Protein AF-A0A838FKX8-F1 (afdb_monomer)

Structure (mmCIF, N/CA/C/O backbone):
data_AF-A0A838FKX8-F1
#
_entry.id   AF-A0A838FKX8-F1
#
loop_
_atom_site.group_PDB
_atom_site.id
_atom_site.type_symbol
_atom_site.label_atom_id
_atom_site.label_alt_id
_atom_site.label_comp_id
_atom_site.label_asym_id
_atom_site.label_entity_id
_atom_site.label_seq_id
_atom_site.pdbx_PDB_ins_code
_atom_site.Cartn_x
_atom_site.Cartn_y
_atom_site.Cartn_z
_atom_site.occupancy
_atom_site.B_iso_or_equiv
_atom_site.auth_seq_id
_atom_site.auth_comp_id
_atom_site.auth_asym_id
_atom_site.auth_atom_id
_atom_site.pdbx_PDB_model_num
ATOM 1 N N . MET A 1 1 ? 22.285 -25.045 0.571 1.00 35.53 1 MET A N 1
ATOM 2 C CA . MET A 1 1 ? 21.165 -24.652 -0.301 1.00 35.53 1 MET A CA 1
ATOM 3 C C . MET A 1 1 ? 20.107 -23.997 0.566 1.00 35.53 1 MET A C 1
ATOM 5 O O . MET A 1 1 ? 19.417 -24.698 1.281 1.00 35.53 1 MET A O 1
ATOM 9 N N . GLU A 1 2 ? 19.974 -22.689 0.665 1.00 35.78 2 GLU A N 1
ATOM 10 C CA . GLU A 1 2 ? 20.832 -21.553 0.345 1.00 35.78 2 GLU A CA 1
ATOM 11 C C . GLU A 1 2 ? 20.317 -20.457 1.290 1.00 35.78 2 GLU A C 1
ATOM 13 O O . GLU A 1 2 ? 19.110 -20.235 1.389 1.00 35.78 2 GLU A O 1
ATOM 18 N N . LEU A 1 3 ? 21.211 -19.880 2.088 1.00 39.44 3 LEU A N 1
ATOM 19 C CA . LEU A 1 3 ? 20.906 -18.845 3.074 1.00 39.44 3 LEU A CA 1
ATOM 20 C C . LEU A 1 3 ? 20.698 -17.504 2.348 1.00 39.44 3 LEU A C 1
ATOM 22 O O . LEU A 1 3 ? 21.518 -16.605 2.485 1.00 39.44 3 LEU A O 1
ATOM 26 N N . SER A 1 4 ? 19.630 -17.387 1.553 1.00 38.56 4 SER A N 1
ATOM 27 C CA . SER A 1 4 ? 19.448 -16.254 0.624 1.00 38.56 4 SER A CA 1
ATOM 28 C C . SER A 1 4 ? 18.124 -15.497 0.816 1.00 38.56 4 SER A C 1
ATOM 30 O O . SER A 1 4 ? 17.780 -14.645 0.004 1.00 38.56 4 SER A O 1
ATOM 32 N N . ILE A 1 5 ? 17.368 -15.791 1.883 1.00 41.38 5 ILE A N 1
ATOM 33 C CA . ILE A 1 5 ? 16.071 -15.139 2.173 1.00 41.38 5 ILE A CA 1
ATOM 34 C C . ILE A 1 5 ? 16.207 -14.026 3.233 1.00 41.38 5 ILE A C 1
ATOM 36 O O . ILE A 1 5 ? 15.305 -13.210 3.396 1.00 41.38 5 ILE A O 1
ATOM 40 N N . LEU A 1 6 ? 17.350 -13.920 3.918 1.00 42.56 6 LEU A N 1
ATOM 41 C CA . LEU A 1 6 ? 17.566 -12.923 4.967 1.00 42.56 6 LEU A CA 1
ATOM 42 C C . LEU A 1 6 ? 18.582 -11.872 4.493 1.00 42.56 6 LEU A C 1
ATOM 44 O O . LEU A 1 6 ? 19.721 -12.210 4.198 1.00 42.56 6 LEU A O 1
ATOM 48 N N . GLU A 1 7 ? 18.143 -10.612 4.438 1.00 42.81 7 GLU A N 1
ATOM 49 C CA . GLU A 1 7 ? 18.890 -9.401 4.047 1.00 42.81 7 GLU A CA 1
ATOM 50 C C . GLU A 1 7 ? 18.967 -9.026 2.553 1.00 42.81 7 GLU A C 1
ATOM 52 O O . GLU A 1 7 ? 19.971 -8.487 2.086 1.00 42.81 7 GLU A O 1
ATOM 57 N N . LYS A 1 8 ? 17.853 -9.081 1.811 1.00 43.78 8 LYS A N 1
ATOM 58 C CA . LYS A 1 8 ? 17.608 -7.930 0.923 1.00 43.78 8 LYS A CA 1
ATOM 59 C C . LYS A 1 8 ? 17.179 -6.786 1.832 1.00 43.78 8 LYS A C 1
ATOM 61 O O . LYS A 1 8 ? 16.027 -6.723 2.243 1.00 43.78 8 LYS A O 1
ATOM 66 N N . ARG A 1 9 ? 18.119 -5.909 2.203 1.00 48.06 9 ARG A N 1
ATOM 67 C CA . ARG A 1 9 ? 17.769 -4.585 2.733 1.00 48.06 9 ARG A CA 1
ATOM 68 C C . ARG A 1 9 ? 16.948 -3.894 1.651 1.00 48.06 9 ARG A C 1
ATOM 70 O O . ARG A 1 9 ? 17.520 -3.317 0.725 1.00 48.06 9 ARG A O 1
ATOM 77 N N . THR A 1 10 ? 15.629 -4.033 1.723 1.00 58.22 10 THR A N 1
ATOM 78 C CA . THR A 1 10 ? 14.688 -3.303 0.884 1.00 58.22 10 THR A CA 1
ATOM 79 C C . THR A 1 10 ? 14.973 -1.831 1.137 1.00 58.22 10 THR A C 1
ATOM 81 O O . THR A 1 10 ? 14.684 -1.319 2.216 1.00 58.22 10 THR A O 1
ATOM 84 N N . HIS A 1 11 ? 15.663 -1.181 0.199 1.00 68.31 11 HIS A N 1
ATOM 85 C CA . HIS A 1 11 ? 15.932 0.244 0.297 1.00 68.31 11 HIS A CA 1
A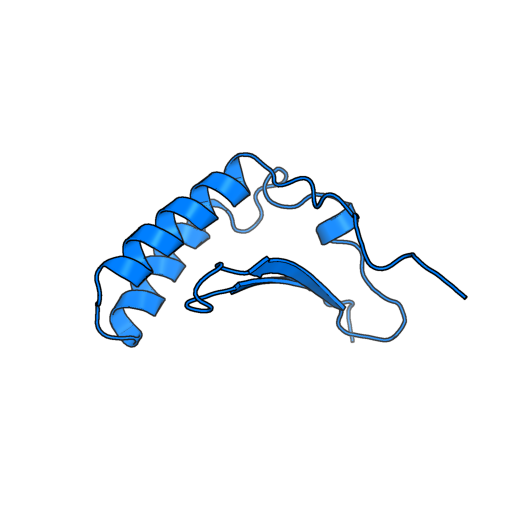TOM 86 C C . HIS A 1 11 ? 14.580 0.938 0.175 1.00 68.31 11 HIS A C 1
ATOM 88 O O . HIS A 1 11 ? 13.941 0.908 -0.873 1.00 68.31 11 HIS A O 1
ATOM 94 N N . CYS A 1 12 ? 14.103 1.473 1.291 1.00 75.62 12 CYS A N 1
ATOM 95 C CA . CYS A 1 12 ? 12.871 2.230 1.332 1.00 75.62 12 CYS A CA 1
ATOM 96 C C . CYS A 1 12 ? 13.184 3.636 0.820 1.00 75.62 12 CYS A C 1
ATOM 98 O O . CYS A 1 12 ? 14.114 4.280 1.311 1.00 75.62 12 CYS A O 1
ATOM 100 N N . SER A 1 13 ? 12.454 4.112 -0.187 1.00 88.62 13 SER A N 1
ATOM 101 C CA . SER A 1 13 ? 12.554 5.520 -0.560 1.00 88.62 13 SER A CA 1
ATOM 102 C C . SER A 1 13 ? 12.053 6.383 0.612 1.00 88.62 13 SER A C 1
ATOM 104 O O . SER A 1 13 ? 11.151 5.960 1.343 1.00 88.62 13 SER A O 1
ATOM 106 N N . PRO A 1 14 ? 12.562 7.614 0.800 1.00 90.75 14 PRO A N 1
ATOM 107 C CA . PRO A 1 14 ? 12.027 8.519 1.821 1.00 90.75 14 PRO A CA 1
ATOM 108 C C . PRO A 1 14 ? 10.511 8.748 1.688 1.00 90.75 14 PRO A C 1
ATOM 110 O O . PRO A 1 14 ? 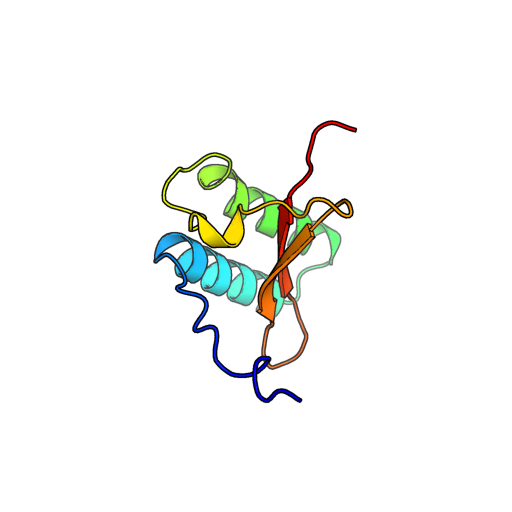9.816 8.942 2.686 1.00 90.75 14 PRO A O 1
ATOM 113 N N . ALA A 1 15 ? 9.996 8.693 0.457 1.00 91.12 15 ALA A N 1
ATOM 114 C CA . ALA A 1 15 ? 8.576 8.795 0.153 1.00 91.12 15 ALA A CA 1
ATOM 115 C C . ALA A 1 15 ? 7.779 7.585 0.668 1.00 91.12 15 ALA A C 1
ATOM 117 O O . ALA A 1 15 ? 6.745 7.755 1.316 1.00 91.12 15 ALA A O 1
ATOM 118 N N . LEU A 1 16 ? 8.277 6.365 0.450 1.00 94.06 16 LEU A N 1
ATOM 119 C CA . LEU A 1 16 ? 7.662 5.146 0.969 1.00 94.06 16 LEU A CA 1
ATOM 120 C C . LEU A 1 16 ? 7.705 5.108 2.503 1.00 94.06 16 LEU A C 1
ATOM 122 O O . LEU A 1 16 ? 6.702 4.771 3.131 1.00 94.06 16 LEU A O 1
ATOM 126 N N . GLU A 1 17 ? 8.808 5.536 3.125 1.00 94.06 17 GLU A N 1
ATOM 127 C CA . GLU A 1 17 ? 8.872 5.663 4.585 1.00 94.06 17 GLU A CA 1
ATOM 128 C C . GLU A 1 17 ? 7.835 6.653 5.124 1.00 94.06 17 GLU A C 1
ATOM 130 O O . GLU A 1 17 ? 7.207 6.399 6.154 1.00 94.06 17 GLU A O 1
ATOM 135 N N . GLN A 1 18 ? 7.645 7.782 4.435 1.00 94.44 18 GLN A N 1
ATOM 136 C CA . GLN A 1 18 ? 6.640 8.766 4.812 1.00 94.44 18 GLN A CA 1
ATOM 137 C C . GLN A 1 18 ? 5.227 8.184 4.715 1.00 94.44 18 GLN A C 1
ATOM 139 O O . GLN A 1 18 ? 4.450 8.353 5.655 1.00 94.44 18 GLN A O 1
ATOM 144 N N . LEU A 1 19 ? 4.908 7.459 3.636 1.00 96.38 19 LEU A N 1
ATOM 145 C CA . LEU A 1 19 ? 3.618 6.783 3.510 1.00 96.38 19 LEU A CA 1
ATOM 146 C C . LEU A 1 19 ? 3.412 5.770 4.644 1.00 96.38 19 LEU A C 1
ATOM 148 O O . LEU A 1 19 ? 2.361 5.786 5.273 1.00 96.38 19 LEU A O 1
ATOM 152 N N . ILE A 1 20 ? 4.408 4.927 4.942 1.00 97.00 20 ILE A N 1
ATOM 153 C CA . ILE A 1 20 ? 4.321 3.915 6.010 1.00 97.00 20 ILE A CA 1
ATOM 154 C C . ILE A 1 20 ? 3.999 4.567 7.359 1.00 97.00 20 ILE A C 1
ATOM 156 O O . ILE A 1 20 ? 3.131 4.080 8.082 1.00 97.00 20 ILE A O 1
ATOM 160 N N . ARG A 1 21 ? 4.664 5.682 7.696 1.00 97.44 21 ARG A N 1
ATOM 161 C CA . ARG A 1 21 ? 4.379 6.428 8.932 1.00 97.44 21 ARG A CA 1
ATOM 162 C C . ARG A 1 21 ? 2.943 6.956 8.947 1.00 97.44 21 ARG A C 1
ATOM 164 O O . ARG A 1 21 ? 2.229 6.716 9.910 1.00 97.44 21 ARG A O 1
ATOM 171 N N . SER A 1 22 ? 2.495 7.596 7.869 1.00 98.00 22 SER A N 1
ATOM 172 C CA . SER A 1 22 ? 1.136 8.146 7.801 1.00 98.00 22 SER A CA 1
ATOM 173 C C . SER A 1 22 ? 0.044 7.068 7.817 1.00 98.00 22 SER A C 1
ATOM 175 O O . SER A 1 22 ? -0.992 7.260 8.446 1.00 98.00 22 SER A O 1
ATOM 177 N N . VAL A 1 23 ? 0.268 5.917 7.175 1.00 98.12 23 VAL A N 1
ATOM 178 C CA . VAL A 1 23 ? -0.654 4.771 7.241 1.00 98.12 23 VAL A CA 1
ATOM 179 C C . VAL A 1 23 ? -0.724 4.219 8.661 1.00 98.12 23 VAL A C 1
ATOM 181 O O . VAL A 1 23 ? -1.823 3.958 9.146 1.00 98.12 23 VAL A O 1
ATOM 184 N N . ARG A 1 24 ? 0.418 4.100 9.352 1.00 98.06 24 ARG A N 1
ATOM 185 C CA . ARG A 1 24 ? 0.455 3.686 10.759 1.00 98.06 24 ARG A CA 1
ATOM 186 C C . ARG A 1 24 ? -0.398 4.607 11.630 1.00 98.06 24 ARG A C 1
ATOM 188 O O . ARG A 1 24 ? -1.223 4.102 12.385 1.00 98.06 24 ARG A O 1
ATOM 195 N N . ASP A 1 25 ? -0.259 5.923 11.483 1.00 98.38 25 ASP A N 1
ATOM 196 C CA . ASP A 1 25 ? -1.043 6.896 12.255 1.00 98.38 25 ASP A CA 1
ATOM 197 C C . ASP A 1 25 ? -2.557 6.726 12.018 1.00 98.38 25 ASP A C 1
ATOM 199 O O . ASP A 1 25 ? -3.350 6.734 12.962 1.00 98.38 25 ASP A O 1
ATOM 203 N N . VAL A 1 26 ? -2.972 6.502 10.764 1.00 98.44 26 VAL A N 1
ATOM 204 C CA . VAL A 1 26 ? -4.380 6.244 10.417 1.00 98.44 26 VAL A CA 1
ATOM 205 C C . VAL A 1 26 ? -4.870 4.929 11.023 1.00 98.44 26 VAL A C 1
ATOM 207 O O . VAL A 1 26 ? -5.941 4.898 11.625 1.00 98.44 26 VAL A O 1
ATOM 210 N N . VAL A 1 27 ? -4.101 3.846 10.919 1.00 97.75 27 VAL A N 1
ATOM 211 C CA . VAL A 1 27 ? -4.480 2.539 11.480 1.00 97.75 27 VAL A CA 1
ATOM 212 C C . VAL A 1 27 ? -4.595 2.605 13.008 1.00 97.75 27 VAL A C 1
ATOM 214 O O . VAL A 1 27 ? -5.559 2.095 13.579 1.00 97.75 27 VAL A O 1
ATOM 217 N N . GLN A 1 28 ? -3.673 3.304 13.674 1.00 97.06 28 GLN A N 1
ATOM 218 C CA . GLN A 1 28 ? -3.667 3.477 15.131 1.00 97.06 28 GLN A CA 1
ATOM 219 C C . GLN A 1 28 ? -4.799 4.371 15.651 1.00 97.06 28 GLN A C 1
ATOM 221 O O . GLN A 1 28 ? -5.148 4.287 16.828 1.00 97.06 28 GLN A O 1
ATOM 226 N N . SER A 1 29 ? -5.411 5.195 14.794 1.00 97.00 29 SER A N 1
ATOM 227 C CA . SER A 1 29 ? -6.544 6.045 15.181 1.00 97.00 29 SER A CA 1
ATOM 228 C C . SER A 1 29 ? -7.848 5.274 15.445 1.00 97.00 29 SER A C 1
ATOM 230 O O . SER A 1 29 ? -8.788 5.843 15.998 1.00 97.00 29 SER A O 1
ATOM 232 N N . GLY A 1 30 ? -7.909 3.980 15.100 1.00 95.00 30 GLY A N 1
ATOM 233 C CA . GLY A 1 30 ? -9.037 3.108 15.443 1.00 95.00 30 GLY A CA 1
ATOM 234 C C . GLY A 1 30 ? -10.339 3.432 14.705 1.00 95.00 30 GLY A C 1
ATOM 235 O O . GLY A 1 30 ? -11.418 3.113 15.206 1.00 95.00 30 GLY A O 1
ATOM 236 N N . LEU A 1 31 ? -10.247 4.077 13.537 1.00 96.75 31 LEU A N 1
ATOM 237 C CA . LEU A 1 31 ? -11.395 4.381 12.680 1.00 96.75 31 LEU A CA 1
ATOM 238 C C . LEU A 1 31 ? -12.105 3.112 12.196 1.00 96.75 31 LEU A C 1
ATOM 240 O O . LEU A 1 31 ? -11.548 2.008 12.187 1.00 96.75 31 LEU A O 1
ATOM 244 N N . HIS A 1 32 ? -13.345 3.279 11.733 1.00 97.69 32 HIS A N 1
ATOM 245 C CA . HIS A 1 32 ? -14.054 2.189 11.079 1.00 97.69 32 HIS A CA 1
ATOM 246 C C . HIS A 1 32 ? -13.286 1.746 9.813 1.00 97.69 32 HIS A C 1
ATOM 248 O O . HIS A 1 32 ? -12.791 2.605 9.082 1.00 97.69 32 HIS A O 1
ATOM 254 N N . PRO A 1 33 ? -13.223 0.443 9.464 1.00 95.75 33 PRO A N 1
ATOM 255 C CA . PRO A 1 33 ? -12.400 -0.039 8.347 1.00 95.75 33 PRO A CA 1
ATOM 256 C C . PRO A 1 33 ? -12.619 0.680 7.006 1.00 95.75 33 PRO A C 1
ATOM 258 O O . PRO A 1 33 ? -11.669 0.904 6.259 1.00 95.75 33 PRO A O 1
ATOM 261 N N . ALA A 1 34 ? -13.859 1.077 6.705 1.00 97.94 34 ALA A N 1
ATOM 262 C CA . ALA A 1 34 ? -14.171 1.844 5.496 1.00 97.94 34 ALA A CA 1
ATOM 263 C C . ALA A 1 34 ? -13.544 3.252 5.503 1.00 97.94 34 ALA A C 1
ATOM 265 O O . ALA A 1 34 ? -13.065 3.723 4.474 1.00 97.94 34 ALA A O 1
ATOM 266 N N . GLU A 1 35 ? -13.521 3.906 6.663 1.00 98.25 35 GLU A N 1
ATOM 267 C CA . GLU A 1 35 ? -12.924 5.231 6.849 1.00 98.25 35 GLU A CA 1
ATOM 268 C C . GLU A 1 35 ? -11.396 5.140 6.818 1.00 98.25 35 GLU A C 1
ATOM 270 O O . GLU A 1 35 ? -10.753 5.938 6.139 1.00 98.25 35 GLU A O 1
ATOM 275 N N . THR A 1 36 ? -10.821 4.111 7.453 1.00 98.31 36 THR A N 1
ATOM 276 C CA . THR A 1 36 ? -9.392 3.770 7.355 1.00 98.31 36 THR A CA 1
ATOM 277 C C . THR A 1 36 ? -8.978 3.586 5.897 1.00 98.31 36 THR A C 1
ATOM 279 O O . THR A 1 36 ? -8.006 4.192 5.451 1.00 98.31 36 THR A O 1
ATOM 282 N N . GLY A 1 37 ? -9.735 2.799 5.124 1.00 97.75 37 GLY A N 1
ATOM 283 C CA . GLY A 1 37 ? -9.462 2.578 3.704 1.00 97.75 37 GLY A CA 1
ATOM 284 C C . GLY A 1 37 ? -9.509 3.867 2.880 1.00 97.75 37 GLY A C 1
ATOM 285 O O . GLY A 1 37 ? -8.610 4.113 2.077 1.00 97.75 37 GLY A O 1
ATOM 286 N N . ALA A 1 38 ? -10.513 4.717 3.109 1.00 98.38 38 ALA A N 1
ATOM 287 C CA . ALA A 1 38 ? -10.629 6.007 2.431 1.00 98.38 38 ALA A CA 1
ATOM 288 C C . ALA A 1 38 ? -9.464 6.951 2.779 1.00 98.38 38 ALA A C 1
ATOM 290 O O . ALA A 1 38 ? -8.866 7.547 1.885 1.00 98.38 38 ALA A O 1
ATOM 291 N N . ALA A 1 39 ? -9.093 7.044 4.057 1.00 98.44 39 ALA A N 1
ATOM 292 C CA . ALA A 1 39 ? -7.973 7.867 4.503 1.00 98.44 39 ALA A CA 1
ATOM 293 C C . ALA A 1 39 ? -6.636 7.388 3.912 1.00 98.44 39 ALA A C 1
ATOM 295 O O . ALA A 1 39 ? -5.859 8.197 3.406 1.00 98.44 39 ALA A O 1
ATOM 296 N N . VAL A 1 40 ? -6.384 6.075 3.900 1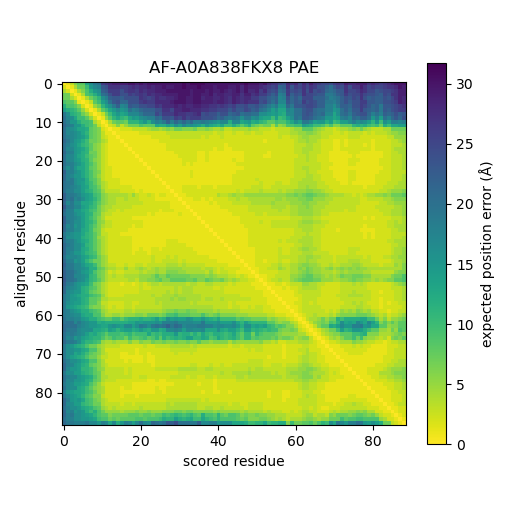.00 98.19 40 VAL A N 1
ATOM 297 C CA . VAL A 1 40 ? -5.179 5.498 3.280 1.00 98.19 40 VAL A CA 1
ATOM 298 C C . VAL A 1 40 ? -5.145 5.751 1.770 1.00 98.19 40 VAL A C 1
ATOM 300 O O . VAL A 1 40 ? -4.082 6.062 1.234 1.00 98.19 40 VAL A O 1
ATOM 303 N N . ALA A 1 41 ? -6.285 5.678 1.075 1.00 97.75 41 ALA A N 1
ATOM 304 C CA . ALA A 1 41 ? -6.350 5.987 -0.354 1.00 97.75 41 ALA A CA 1
ATOM 305 C C . ALA A 1 41 ? -5.955 7.445 -0.653 1.00 97.75 41 ALA A C 1
ATOM 307 O O . ALA A 1 41 ? -5.208 7.697 -1.601 1.00 97.75 41 ALA A O 1
ATOM 308 N N . GLU A 1 42 ? -6.396 8.398 0.172 1.00 98.25 42 GLU A N 1
ATOM 309 C CA . GLU A 1 42 ? -5.996 9.804 0.038 1.00 98.25 42 GLU A CA 1
ATOM 310 C C . GLU A 1 42 ? -4.505 10.019 0.326 1.00 98.25 42 GLU A C 1
ATOM 312 O O . GLU A 1 42 ? -3.852 10.777 -0.390 1.00 98.25 42 GLU A O 1
ATOM 317 N N . LEU A 1 43 ? -3.936 9.305 1.303 1.00 97.50 43 LEU A N 1
ATOM 318 C CA . LEU A 1 43 ? -2.495 9.337 1.578 1.00 97.50 43 LEU A CA 1
ATOM 319 C C . LEU A 1 43 ? -1.656 8.764 0.429 1.00 97.50 43 LEU A C 1
ATOM 321 O O . LEU A 1 43 ? -0.555 9.251 0.172 1.00 97.50 43 LEU A O 1
ATOM 325 N N . LEU A 1 44 ? -2.156 7.729 -0.250 1.00 96.06 44 LEU A N 1
ATOM 326 C CA . LEU A 1 44 ? -1.458 7.067 -1.352 1.00 96.06 44 LEU A CA 1
ATOM 327 C C . LEU A 1 44 ? -1.491 7.892 -2.646 1.00 96.06 44 LEU A C 1
ATOM 329 O O . LEU A 1 44 ? -0.536 7.859 -3.421 1.00 96.06 44 LEU A O 1
ATOM 333 N N . ARG A 1 45 ? -2.578 8.635 -2.886 1.00 96.12 45 ARG A N 1
ATOM 334 C CA . ARG A 1 45 ? -2.858 9.329 -4.153 1.00 96.12 45 ARG A CA 1
ATOM 335 C C . ARG A 1 45 ? -1.692 10.170 -4.706 1.00 96.12 45 ARG A C 1
ATOM 337 O O . ARG A 1 45 ? -1.443 10.051 -5.905 1.00 96.12 45 ARG A O 1
ATOM 344 N N . PRO A 1 46 ? -0.958 10.978 -3.913 1.00 94.25 46 PRO A N 1
ATOM 345 C CA . PRO A 1 46 ? 0.147 11.793 -4.428 1.00 94.25 46 PRO A CA 1
ATOM 346 C C . PRO A 1 46 ? 1.329 10.976 -4.966 1.00 94.25 46 PRO A C 1
ATOM 348 O O . PRO A 1 46 ? 2.124 11.495 -5.743 1.00 94.25 46 PRO A O 1
ATOM 351 N N . TRP A 1 47 ? 1.449 9.715 -4.550 1.00 92.12 47 TRP A N 1
ATOM 352 C CA . TRP A 1 47 ? 2.578 8.843 -4.871 1.00 92.12 47 TRP A CA 1
ATOM 353 C C . TRP A 1 47 ? 2.332 7.956 -6.091 1.00 92.12 47 TRP A C 1
ATOM 355 O O . TRP A 1 47 ? 3.256 7.318 -6.597 1.00 92.12 47 TRP A O 1
ATOM 365 N N . LEU A 1 48 ? 1.093 7.902 -6.587 1.00 91.06 48 LEU A N 1
ATOM 366 C CA . LEU A 1 48 ? 0.742 7.089 -7.745 1.00 91.06 48 LEU A CA 1
ATOM 367 C C . LEU A 1 48 ? 1.433 7.634 -9.002 1.00 91.06 48 LEU A C 1
ATOM 369 O O . LEU A 1 48 ? 1.102 8.710 -9.495 1.00 91.06 48 LEU A O 1
ATOM 373 N N . GLY A 1 49 ? 2.394 6.866 -9.520 1.00 87.06 49 GLY A N 1
ATOM 374 C CA . GLY A 1 49 ? 3.204 7.244 -10.681 1.00 87.06 49 GLY A CA 1
ATOM 375 C C . GLY A 1 49 ? 4.405 8.141 -10.362 1.00 87.06 49 GLY A C 1
ATOM 376 O O . GLY A 1 49 ? 5.094 8.553 -11.293 1.00 87.06 49 GLY A O 1
ATOM 377 N N . ALA A 1 50 ? 4.679 8.433 -9.085 1.00 90.50 50 ALA A N 1
ATOM 378 C CA . ALA A 1 50 ? 5.870 9.179 -8.692 1.00 90.50 50 ALA A CA 1
ATOM 379 C C . ALA A 1 50 ? 7.135 8.317 -8.919 1.00 90.50 50 ALA A C 1
ATOM 381 O O . ALA A 1 50 ? 7.232 7.223 -8.349 1.00 90.50 50 ALA A O 1
ATOM 382 N N . PRO A 1 51 ? 8.097 8.764 -9.751 1.00 85.44 51 PRO A N 1
ATOM 383 C CA . PRO A 1 51 ? 9.241 7.947 -10.170 1.00 85.44 51 PRO A CA 1
ATOM 384 C C . PRO A 1 51 ? 10.190 7.577 -9.022 1.00 85.44 51 PRO A C 1
ATOM 386 O O . PRO A 1 51 ? 10.907 6.588 -9.113 1.00 85.44 51 PRO A O 1
ATOM 389 N N . GLU A 1 52 ? 1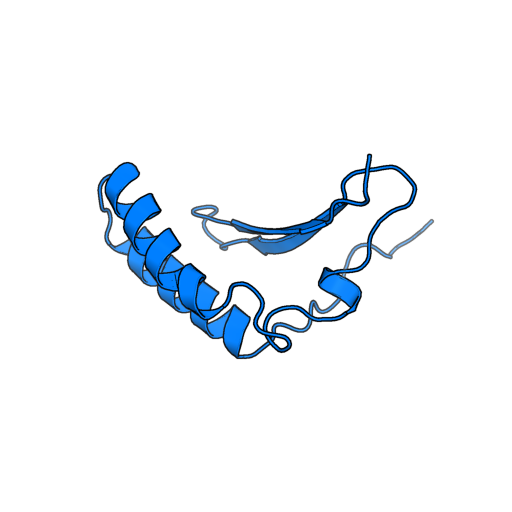0.200 8.356 -7.944 1.00 84.38 52 GLU A N 1
ATOM 390 C CA . GLU A 1 52 ? 11.023 8.142 -6.756 1.00 84.38 52 GLU A CA 1
ATOM 391 C C . GLU A 1 52 ? 10.355 7.267 -5.686 1.00 84.38 52 GLU A C 1
ATOM 393 O O . GLU A 1 52 ? 10.966 6.991 -4.652 1.00 84.38 52 GLU A O 1
ATOM 398 N N . PHE A 1 53 ? 9.098 6.857 -5.893 1.00 91.50 53 PHE A N 1
ATOM 399 C CA . PHE A 1 53 ? 8.336 6.150 -4.867 1.00 91.50 53 PHE A CA 1
ATOM 400 C C . PHE A 1 53 ? 8.786 4.694 -4.708 1.00 91.50 53 PHE A C 1
ATOM 402 O O . PHE A 1 53 ? 9.045 4.259 -3.584 1.00 91.50 53 PHE A O 1
ATOM 409 N N . LEU A 1 54 ? 8.935 3.972 -5.823 1.00 92.31 54 LEU A N 1
ATOM 410 C CA . LEU A 1 54 ? 9.425 2.593 -5.863 1.00 92.31 54 LEU A CA 1
ATOM 411 C C . LEU A 1 54 ? 10.836 2.538 -6.448 1.00 92.31 54 LEU A C 1
ATOM 413 O O . LEU A 1 54 ? 11.151 3.249 -7.402 1.00 92.31 54 LEU A O 1
ATOM 417 N N . THR A 1 55 ? 11.681 1.660 -5.912 1.00 90.12 55 THR A N 1
ATOM 418 C CA . THR A 1 55 ? 12.985 1.376 -6.524 1.00 90.12 55 THR A CA 1
ATOM 419 C C . THR A 1 55 ? 12.820 0.486 -7.762 1.00 90.12 55 THR A C 1
ATOM 421 O O . THR A 1 55 ? 11.815 -0.224 -7.874 1.00 90.12 55 THR A O 1
ATOM 424 N N . PRO A 1 56 ? 13.798 0.462 -8.688 1.00 89.50 56 PRO A N 1
ATOM 425 C CA . PRO A 1 56 ? 13.769 -0.447 -9.835 1.00 89.50 56 PRO A CA 1
ATOM 426 C C . PRO A 1 56 ? 13.528 -1.909 -9.438 1.00 89.50 56 PRO A C 1
ATOM 428 O O . PRO A 1 56 ? 12.710 -2.589 -10.046 1.00 89.50 56 PRO A O 1
ATOM 431 N N . GLU A 1 57 ? 14.151 -2.373 -8.353 1.00 88.69 57 GLU A N 1
ATOM 432 C CA . GLU A 1 57 ? 14.002 -3.745 -7.860 1.00 88.69 57 GLU A CA 1
ATOM 433 C C . GLU A 1 57 ? 12.582 -4.052 -7.363 1.00 88.69 57 GLU A C 1
ATOM 435 O O . GLU A 1 57 ? 12.144 -5.195 -7.446 1.00 88.69 57 GLU A O 1
ATOM 440 N N . GLN A 1 58 ? 11.859 -3.049 -6.854 1.00 90.50 58 GLN A N 1
ATOM 441 C CA . GLN A 1 58 ? 10.470 -3.174 -6.381 1.00 90.50 58 GLN A CA 1
ATOM 442 C C . GLN A 1 58 ? 9.443 -3.130 -7.524 1.00 90.50 58 GLN A C 1
ATOM 444 O O . GLN A 1 58 ? 8.250 -3.358 -7.296 1.00 90.50 58 GLN A O 1
ATOM 449 N N . MET A 1 59 ? 9.899 -2.808 -8.736 1.00 90.31 59 MET A N 1
ATOM 450 C CA . MET A 1 59 ? 9.116 -2.809 -9.971 1.00 90.31 59 MET A CA 1
ATOM 451 C C . MET A 1 59 ? 9.477 -3.981 -10.891 1.00 90.31 59 MET A C 1
ATOM 453 O O . MET A 1 59 ? 8.831 -4.152 -11.922 1.00 90.31 59 MET A O 1
ATOM 457 N N . GLU A 1 60 ? 10.488 -4.783 -10.540 1.00 89.75 60 GLU A N 1
ATOM 458 C CA . GLU A 1 60 ? 10.957 -5.884 -11.380 1.00 89.75 60 GLU A CA 1
ATOM 459 C C . GLU A 1 60 ? 9.854 -6.953 -11.512 1.00 89.75 60 GLU A C 1
ATOM 461 O O . GLU A 1 60 ? 9.380 -7.479 -10.496 1.00 89.75 60 GLU A O 1
ATOM 466 N N . PRO A 1 61 ? 9.408 -7.279 -12.736 1.00 86.12 61 PRO A N 1
ATOM 467 C CA . PRO 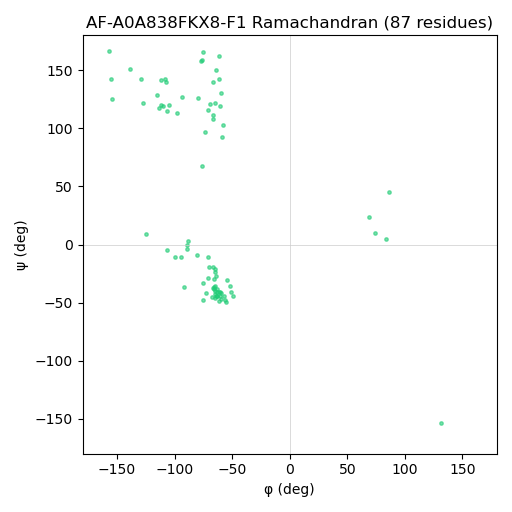A 1 61 ? 8.430 -8.333 -12.955 1.00 86.12 61 PRO A CA 1
ATOM 468 C C . PRO A 1 61 ? 9.062 -9.721 -12.810 1.00 86.12 61 PRO A C 1
ATOM 470 O O . PRO A 1 61 ? 10.276 -9.897 -12.873 1.00 86.12 61 PRO A O 1
ATOM 473 N N . THR A 1 62 ? 8.221 -10.747 -12.699 1.00 79.38 62 THR A N 1
ATOM 474 C CA . THR A 1 62 ? 8.648 -12.146 -12.828 1.00 79.38 62 THR A CA 1
ATOM 475 C C . THR A 1 62 ? 8.060 -12.755 -14.089 1.00 79.38 62 THR A C 1
ATOM 477 O O . THR A 1 62 ? 6.903 -12.500 -14.414 1.00 79.38 62 THR A O 1
ATOM 480 N N . LEU A 1 63 ? 8.834 -13.592 -14.788 1.00 72.19 63 LEU A N 1
ATOM 481 C CA . LEU A 1 63 ? 8.357 -14.277 -15.998 1.00 72.19 63 LEU A CA 1
ATOM 482 C C . LEU A 1 63 ? 7.251 -15.305 -15.706 1.00 72.19 63 LEU A C 1
ATOM 484 O O . LEU A 1 63 ? 6.501 -15.659 -16.610 1.00 72.19 63 LEU A O 1
ATOM 488 N N . ASP A 1 64 ? 7.127 -15.741 -14.452 1.00 75.00 64 ASP A N 1
ATOM 489 C CA . ASP A 1 64 ? 6.189 -16.786 -14.033 1.00 75.00 64 ASP A CA 1
ATOM 490 C C . ASP A 1 64 ? 4.790 -16.249 -13.654 1.00 75.00 64 ASP A C 1
ATOM 492 O O . ASP A 1 64 ? 3.929 -17.023 -13.234 1.00 75.00 64 ASP A O 1
ATOM 496 N N . GLY A 1 65 ? 4.540 -14.939 -13.802 1.00 72.00 65 GLY A N 1
ATOM 497 C CA . GLY A 1 65 ? 3.232 -14.317 -13.566 1.00 72.00 65 GLY A CA 1
ATOM 498 C C . GLY A 1 65 ? 3.285 -13.065 -12.689 1.00 72.00 65 GLY A C 1
ATOM 499 O O . GLY A 1 65 ? 4.300 -12.367 -12.643 1.00 72.00 65 GLY A O 1
ATOM 500 N N . TYR A 1 66 ? 2.172 -12.771 -12.002 1.00 77.19 66 TYR A N 1
ATOM 501 C CA . TYR A 1 66 ? 2.083 -11.625 -11.094 1.00 77.19 66 TYR A CA 1
ATOM 502 C C . TYR A 1 66 ? 3.123 -11.749 -9.973 1.00 77.19 66 TYR A C 1
ATOM 504 O O . TYR A 1 66 ? 3.221 -12.783 -9.309 1.00 77.19 66 TYR A O 1
ATOM 512 N N . CYS A 1 67 ? 3.881 -10.678 -9.741 1.00 85.25 67 CYS A N 1
ATOM 513 C CA . CYS A 1 67 ? 4.851 -10.623 -8.653 1.00 85.25 67 CYS A CA 1
ATOM 514 C C . CYS A 1 67 ? 4.355 -9.697 -7.543 1.00 85.25 67 CYS A C 1
ATOM 516 O O . CYS A 1 67 ? 3.805 -8.625 -7.811 1.00 85.25 67 CYS A O 1
ATOM 518 N N . GLN A 1 68 ? 4.576 -10.110 -6.295 1.00 88.00 68 GLN A N 1
ATOM 519 C CA . GLN A 1 68 ? 4.377 -9.285 -5.110 1.00 88.00 68 GLN A CA 1
ATOM 520 C C . GLN A 1 68 ? 5.723 -9.018 -4.446 1.00 88.00 68 GLN A C 1
ATOM 522 O O . GLN A 1 68 ? 6.363 -9.939 -3.940 1.00 88.00 68 GLN A O 1
ATOM 527 N N . HIS A 1 69 ? 6.113 -7.748 -4.384 1.00 90.62 69 HIS A N 1
ATOM 528 C CA . HIS A 1 69 ? 7.239 -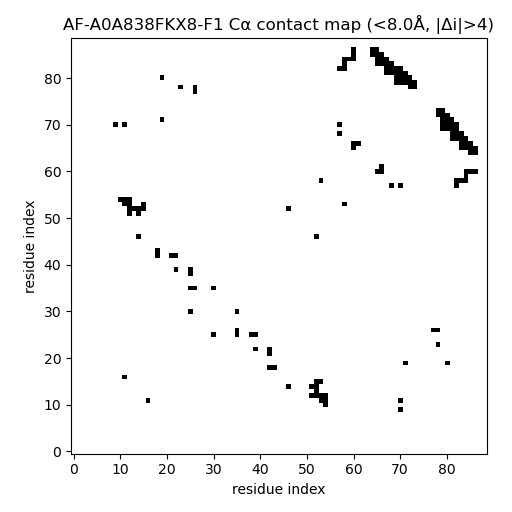7.309 -3.567 1.00 90.62 69 HIS A CA 1
ATOM 529 C C . HIS A 1 69 ? 6.702 -6.765 -2.249 1.00 90.62 69 HIS A C 1
ATOM 531 O O . HIS A 1 69 ? 6.023 -5.736 -2.227 1.00 90.62 69 HIS A O 1
ATOM 537 N N . VAL A 1 70 ? 6.995 -7.451 -1.142 1.00 92.06 70 VAL A N 1
ATOM 538 C CA . VAL A 1 70 ? 6.667 -6.948 0.198 1.00 92.06 70 VAL A CA 1
ATOM 539 C C . VAL A 1 70 ? 7.580 -5.767 0.510 1.00 92.06 70 VAL A C 1
ATOM 541 O O . VAL A 1 70 ? 8.797 -5.917 0.606 1.00 92.06 70 VAL A O 1
ATOM 544 N N . LEU A 1 71 ? 6.979 -4.587 0.657 1.00 93.31 71 LEU A N 1
ATOM 545 C CA . LEU A 1 71 ? 7.689 -3.342 0.943 1.00 93.31 71 LEU A CA 1
ATOM 546 C C . LEU A 1 71 ? 7.775 -3.086 2.446 1.00 93.31 71 LEU A C 1
ATOM 548 O O . LEU A 1 71 ? 8.784 -2.585 2.935 1.00 93.31 71 LEU A O 1
ATOM 552 N N . HIS A 1 72 ? 6.711 -3.438 3.170 1.00 94.38 72 HIS A N 1
ATOM 553 C CA . HIS A 1 72 ? 6.611 -3.262 4.613 1.00 94.38 72 HIS A CA 1
ATOM 554 C C . HIS A 1 72 ? 5.624 -4.251 5.227 1.00 94.38 72 HIS A C 1
ATOM 556 O O . HIS A 1 72 ? 4.560 -4.508 4.660 1.00 94.38 72 HIS A O 1
ATOM 562 N N . VAL A 1 73 ? 5.957 -4.745 6.415 1.00 96.12 73 VAL A N 1
AT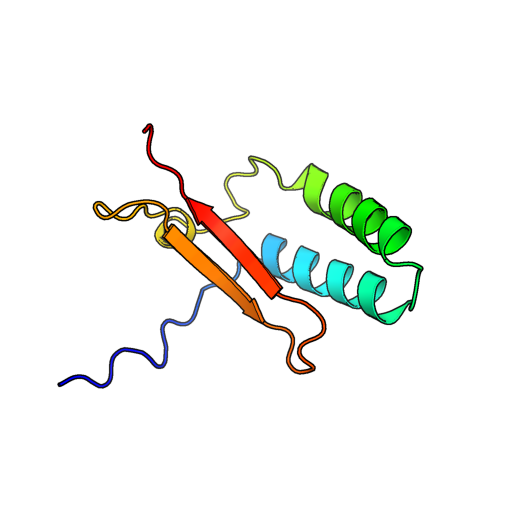OM 563 C CA . VAL A 1 73 ? 5.046 -5.474 7.302 1.00 96.12 73 VAL A CA 1
ATOM 564 C C . VAL A 1 73 ? 5.121 -4.786 8.653 1.00 96.12 73 VAL A C 1
ATOM 566 O O . VAL A 1 73 ? 6.208 -4.667 9.222 1.00 96.12 73 VAL A O 1
ATOM 569 N N . GLU A 1 74 ? 3.987 -4.303 9.153 1.00 96.50 74 GLU A N 1
ATOM 570 C CA . GLU A 1 74 ? 3.953 -3.697 10.478 1.00 96.50 74 GLU A CA 1
ATOM 571 C C . GLU A 1 74 ? 4.230 -4.753 11.549 1.00 96.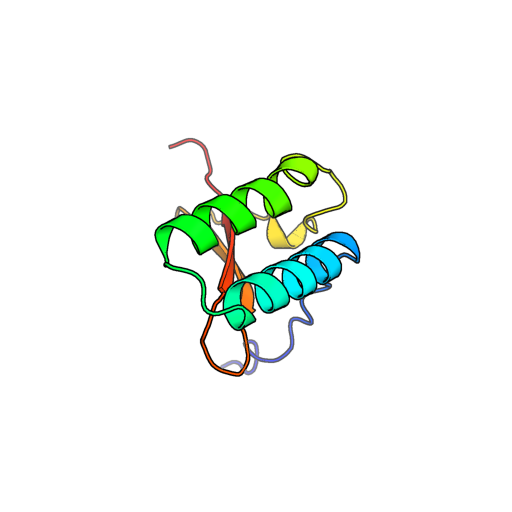50 74 GLU A C 1
ATOM 573 O O . GLU A 1 74 ? 3.764 -5.890 11.456 1.00 96.50 74 GLU A O 1
ATOM 578 N N . SER A 1 75 ? 5.008 -4.390 12.569 1.00 93.62 75 SER A N 1
ATOM 579 C CA . SER A 1 75 ? 5.492 -5.337 13.580 1.00 93.62 75 SER A CA 1
ATOM 580 C C . SER A 1 75 ? 4.374 -5.967 14.412 1.00 93.62 75 SER A C 1
ATOM 582 O O . SER A 1 75 ? 4.531 -7.088 14.893 1.00 93.62 75 SER A O 1
ATOM 584 N N . ASP A 1 76 ? 3.246 -5.273 14.561 1.00 93.56 76 ASP A N 1
ATOM 585 C CA . ASP A 1 76 ? 2.044 -5.754 15.246 1.00 93.56 76 ASP A CA 1
ATOM 586 C C . ASP A 1 76 ? 1.061 -6.496 14.317 1.00 93.56 76 ASP A C 1
ATOM 588 O O . ASP A 1 76 ? 0.018 -6.967 14.769 1.00 93.56 76 ASP A O 1
ATOM 592 N N . GLY A 1 77 ? 1.388 -6.622 13.025 1.00 94.88 77 GLY A N 1
ATOM 593 C CA . GLY A 1 77 ? 0.553 -7.277 12.020 1.00 94.88 77 GLY A CA 1
ATOM 594 C C . GLY A 1 77 ? -0.670 -6.471 11.575 1.00 94.88 77 GLY A C 1
ATOM 595 O O . GLY A 1 77 ? -1.523 -7.017 10.876 1.00 94.88 77 GLY A O 1
ATOM 596 N N . SER A 1 78 ? -0.780 -5.195 11.953 1.00 95.75 78 SER A N 1
ATOM 597 C CA . SER A 1 78 ? -1.960 -4.370 11.662 1.00 95.75 78 SER A CA 1
ATOM 598 C C . SER A 1 78 ? -2.108 -3.988 10.185 1.00 95.75 78 SER A C 1
ATOM 600 O O . SER A 1 78 ? -3.231 -3.816 9.711 1.00 95.75 78 SER A O 1
ATOM 602 N N . PHE A 1 79 ? -1.005 -3.882 9.437 1.00 97.62 79 PHE A N 1
ATOM 603 C CA . PHE A 1 79 ? -1.030 -3.670 7.990 1.00 97.62 79 PHE A CA 1
ATOM 604 C C . PHE A 1 79 ? 0.260 -4.135 7.300 1.00 97.62 79 PHE A C 1
ATOM 606 O O . PHE A 1 79 ? 1.298 -4.366 7.923 1.00 97.62 79 PHE A O 1
ATOM 613 N N . SER A 1 80 ? 0.195 -4.226 5.973 1.00 96.31 80 SER A N 1
ATOM 614 C CA . SER A 1 80 ? 1.344 -4.453 5.096 1.00 96.31 80 SER A CA 1
ATOM 615 C C . SER A 1 80 ? 1.244 -3.577 3.852 1.00 96.31 80 SER A C 1
ATOM 617 O O . SER A 1 80 ? 0.138 -3.295 3.388 1.00 96.31 80 SER A O 1
ATOM 619 N N . VAL A 1 81 ? 2.385 -3.204 3.276 1.00 95.44 81 VAL A N 1
ATOM 620 C CA . VAL A 1 81 ? 2.466 -2.501 1.988 1.00 95.44 81 VAL A CA 1
ATOM 621 C C . VAL A 1 81 ? 3.172 -3.405 0.985 1.00 95.44 81 VAL A C 1
ATOM 623 O O . VAL A 1 81 ? 4.257 -3.921 1.264 1.00 95.44 81 VAL A O 1
ATOM 626 N N . VAL A 1 82 ? 2.560 -3.597 -0.182 1.00 94.31 82 VAL A N 1
ATOM 627 C CA . VAL A 1 82 ? 3.080 -4.449 -1.258 1.00 94.31 82 VAL A CA 1
ATOM 628 C C . VAL A 1 82 ? 3.084 -3.694 -2.586 1.00 94.31 82 VAL A C 1
ATOM 630 O O . VAL A 1 82 ? 2.156 -2.937 -2.869 1.00 94.31 82 VAL A O 1
ATOM 633 N N . SER A 1 83 ? 4.113 -3.915 -3.403 1.00 92.31 83 SER A N 1
ATOM 634 C CA . SER A 1 83 ? 4.116 -3.558 -4.825 1.00 92.31 83 SER A CA 1
ATOM 635 C C . SER A 1 83 ? 3.656 -4.773 -5.625 1.00 92.31 83 SER A C 1
ATOM 637 O O . SER A 1 83 ? 4.189 -5.871 -5.455 1.00 92.31 83 SER A O 1
ATOM 639 N N . LEU A 1 84 ? 2.642 -4.578 -6.465 1.00 91.12 84 LEU A N 1
ATOM 640 C CA . LEU A 1 84 ? 2.096 -5.591 -7.361 1.00 91.12 84 LEU A CA 1
ATOM 641 C C . LEU A 1 84 ? 2.530 -5.266 -8.786 1.00 91.12 84 LEU A C 1
ATOM 643 O O . LEU A 1 84 ? 2.114 -4.247 -9.339 1.00 91.12 84 LEU A O 1
ATOM 647 N N . VAL A 1 85 ? 3.337 -6.145 -9.375 1.00 90.44 85 VAL A N 1
ATOM 648 C CA . VAL A 1 85 ? 3.833 -5.982 -10.741 1.00 90.44 85 VAL A CA 1
ATOM 649 C C . VAL A 1 85 ? 3.085 -6.938 -11.659 1.00 90.44 85 VAL A C 1
ATOM 651 O O . VAL A 1 85 ? 3.129 -8.158 -11.483 1.00 90.44 85 VAL A O 1
ATOM 654 N N . TRP A 1 86 ? 2.407 -6.358 -12.647 1.00 87.19 86 TRP A N 1
ATOM 655 C CA . TRP A 1 86 ? 1.666 -7.071 -13.680 1.00 87.19 86 TRP A CA 1
ATOM 656 C C . TRP A 1 86 ? 2.369 -6.857 -15.014 1.00 87.19 86 TRP A C 1
ATOM 658 O O . TRP A 1 86 ? 2.508 -5.720 -15.471 1.00 87.19 86 TRP A O 1
ATOM 668 N N . LEU A 1 87 ? 2.800 -7.945 -15.646 1.00 82.19 87 LEU A N 1
ATOM 669 C CA . LEU A 1 87 ? 3.091 -7.917 -17.073 1.00 82.19 87 LEU A CA 1
ATOM 670 C C . LEU A 1 87 ? 1.769 -7.957 -17.852 1.00 82.19 87 LEU A C 1
ATOM 672 O O . LEU A 1 87 ? 0.753 -8.388 -17.309 1.00 82.19 87 LEU A O 1
ATOM 676 N N . PRO A 1 88 ? 1.742 -7.500 -19.112 1.00 82.50 88 PRO A N 1
ATOM 677 C CA . PRO A 1 88 ? 0.557 -7.663 -19.941 1.00 82.50 88 PRO A CA 1
ATOM 678 C C . PRO A 1 88 ? 0.213 -9.152 -20.127 1.00 82.50 88 PRO A C 1
ATOM 680 O O . PRO A 1 88 ? 1.002 -9.880 -20.728 1.00 82.50 88 PRO A O 1
ATOM 683 N N . GLY A 1 89 ? -0.973 -9.571 -19.675 1.00 69.50 89 GLY A N 1
ATOM 684 C CA . GLY A 1 89 ? -1.515 -10.930 -19.861 1.00 69.50 89 GLY A CA 1
ATOM 685 C C . GLY A 1 89 ? -1.558 -11.754 -18.584 1.00 69.50 89 GLY A C 1
ATOM 686 O O . GLY A 1 89 ? -1.785 -12.974 -18.727 1.00 69.50 89 GLY A O 1
#

Mean predicted aligned error: 6.71 Å

pLDDT: mean 86.04, std 17.06, range [35.53, 98.44]

Foldseek 3Di:
DDPPPPDPPQPAQPLNVVLVVQLVVLLVVPDDVVVSVVSSCVSCVVVVVPPRHHDPVLQDADPVFKDWDWNDADPVRSDTDIRIHGDDD

Secondary structure (DSSP, 8-state):
----SS-------HHHHHHHHHHHHHHHTT--HHHHHHHHHHHHGGGTT-TTTS-HHHH--BTTB-EEEEEEE-TTSS-EEEEEE----

Solvent-accessible surface area (backbone atoms only — not comparable to full-atom values): 5721 Å² total; per-residue (Å²): 140,72,96,75,84,76,78,80,76,74,77,69,30,74,59,41,52,51,48,53,53,54,44,47,54,48,63,72,65,68,57,57,69,70,56,40,52,51,53,45,51,63,67,47,56,83,49,69,86,40,79,71,40,59,51,73,79,57,58,57,69,47,97,91,45,80,32,77,37,80,74,45,69,45,94,86,66,83,50,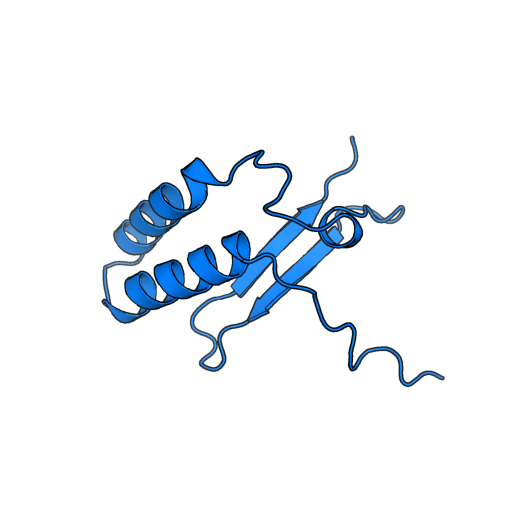70,44,68,36,78,30,74,70,96,129

Sequence (89 aa):
MELSILEKRTHCSPALEQLIRSVRDVVQSGLHPAETGAAVAELLRPWLGAPEFLTPEQMEPTLDGYCQHVLHVESDGSFSVVSLVWLPG

Nearest PDB structures (foldseek):
  6xb9-assembly1_F-2  TM=9.404E-01  e=4.485E-02  Azotobacter vinelandii
  4tlf-assembly2_B  TM=9.228E-01  e=3.939E-02  Pseudomonas aeruginosa PAO1
  7kov-assembly1_B  TM=9.339E-01  e=4.785E-02  Azotobacter vinelandii
  6xb9-assembly6_L  TM=9.395E-01  e=5.448E-02  Azotobacter vinelandii
  4wvz-assembly2_B  TM=9.265E-01  e=5.106E-02  Pseudomonas aeruginosa PAO1

Radius of gyration: 14.7 Å; Cα contacts (8 Å, |Δi|>4): 79; chains: 1; bounding box: 35×36×35 Å